Protein AF-A0A261BJH2-F1 (afdb_monomer)

Nearest PDB structures (foldseek):
  6ghm-assembly1_A  TM=9.500E-01  e=9.290E-10  Homo sapiens
  6obs-assembly1_A  TM=9.422E-01  e=8.165E-10  Homo sapiens
  6ghm-assembly2_B  TM=9.541E-01  e=1.556E-09  Homo sapiens
  8a8f-assembly1_A  TM=9.501E-01  e=1.283E-09  Saccharomyces cerevisiae
  4v0v-assembly2_C  TM=9.511E-01  e=2.015E-09  Mus musculus

pLDDT: mean 73.69, std 25.59, range [23.7, 97.81]

Structure (mmCIF, N/CA/C/O backbone):
data_AF-A0A261BJH2-F1
#
_entry.id   AF-A0A261BJH2-F1
#
loop_
_atom_site.group_PDB
_atom_site.id
_atom_site.type_symbol
_atom_site.label_atom_id
_atom_site.label_alt_id
_atom_site.label_comp_id
_atom_site.label_asym_id
_atom_site.label_entity_id
_atom_site.label_seq_id
_atom_site.pdbx_PDB_ins_code
_atom_site.Cartn_x
_atom_site.Cartn_y
_atom_site.Cartn_z
_atom_site.occupancy
_atom_site.B_iso_or_equiv
_atom_site.auth_seq_id
_atom_site.auth_comp_id
_atom_site.auth_asym_id
_atom_site.auth_atom_id
_atom_site.pdbx_PDB_model_num
ATOM 1 N N . MET A 1 1 ? 3.404 15.622 -0.358 1.00 52.28 1 MET A N 1
ATOM 2 C CA . MET A 1 1 ? 3.276 14.173 -0.584 1.00 52.28 1 MET A CA 1
ATOM 3 C C . MET A 1 1 ? 4.064 13.416 0.473 1.00 52.28 1 MET A C 1
ATOM 5 O O . MET A 1 1 ? 5.225 13.733 0.685 1.00 52.28 1 MET A O 1
ATOM 9 N N . PHE A 1 2 ? 3.428 12.468 1.158 1.00 63.09 2 PHE A N 1
ATOM 10 C CA . PHE A 1 2 ? 3.938 11.916 2.412 1.00 63.09 2 PHE A CA 1
ATOM 11 C C . PHE A 1 2 ? 4.709 10.591 2.232 1.00 63.09 2 PHE A C 1
ATOM 13 O O . PHE A 1 2 ? 4.301 9.761 1.416 1.00 63.09 2 PHE A O 1
ATOM 20 N N . CYS A 1 3 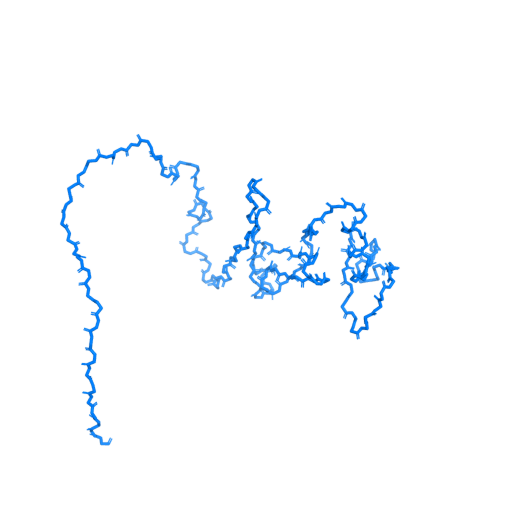? 5.767 10.346 3.018 1.00 64.06 3 CYS A N 1
ATOM 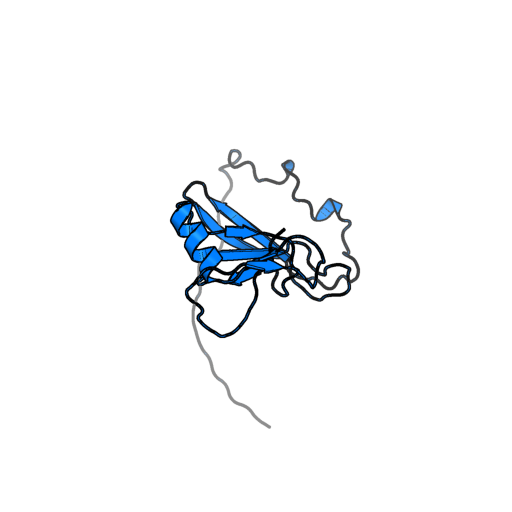21 C CA . CYS A 1 3 ? 6.585 9.119 2.969 1.00 64.06 3 CYS A CA 1
ATOM 22 C C . CYS A 1 3 ? 6.688 8.430 4.346 1.00 64.06 3 CYS A C 1
ATOM 24 O O . CYS A 1 3 ? 6.981 9.101 5.329 1.00 64.06 3 CYS A O 1
ATOM 26 N N . LEU A 1 4 ? 6.466 7.114 4.431 1.00 66.62 4 LEU A N 1
ATOM 27 C CA . LEU A 1 4 ? 6.557 6.384 5.703 1.00 66.62 4 LEU A CA 1
ATOM 28 C C . LEU A 1 4 ? 8.015 5.999 6.011 1.00 66.62 4 LEU A C 1
ATOM 30 O O . LEU A 1 4 ? 8.673 5.374 5.175 1.00 66.62 4 LEU A O 1
ATOM 34 N N . GLU A 1 5 ? 8.496 6.319 7.211 1.00 61.47 5 GLU A N 1
ATOM 35 C CA . GLU A 1 5 ? 9.801 5.862 7.705 1.00 61.47 5 GLU A CA 1
ATOM 36 C C . GLU A 1 5 ? 9.708 4.456 8.322 1.00 61.47 5 GLU A C 1
ATOM 38 O O . GLU A 1 5 ? 8.800 4.158 9.099 1.00 61.47 5 GLU A O 1
ATOM 43 N N . ASN A 1 6 ? 10.653 3.574 7.971 1.00 57.41 6 ASN A N 1
ATOM 44 C CA . ASN A 1 6 ? 10.740 2.205 8.495 1.00 57.41 6 ASN A CA 1
ATOM 45 C C . ASN A 1 6 ? 11.828 2.125 9.578 1.00 57.41 6 ASN A C 1
ATOM 47 O O . ASN A 1 6 ? 12.858 1.499 9.350 1.00 57.41 6 ASN A O 1
ATOM 51 N N . ASN A 1 7 ? 11.628 2.759 10.737 1.00 50.84 7 ASN A N 1
ATOM 52 C CA . ASN A 1 7 ? 12.527 2.564 11.880 1.00 50.84 7 ASN A CA 1
ATOM 53 C C . ASN A 1 7 ? 11.916 1.603 12.908 1.00 50.84 7 ASN A C 1
ATOM 55 O O . ASN A 1 7 ? 10.784 1.774 13.354 1.00 50.84 7 ASN A O 1
ATOM 59 N N . HIS A 1 8 ? 12.697 0.577 13.261 1.00 50.06 8 HIS A N 1
ATOM 60 C CA . HIS A 1 8 ? 12.388 -0.548 14.156 1.00 50.06 8 HIS A CA 1
ATOM 61 C C . HIS A 1 8 ? 12.360 -0.154 15.649 1.00 50.06 8 HIS A C 1
ATOM 63 O O . HIS A 1 8 ? 12.942 -0.819 16.501 1.00 50.06 8 HIS A O 1
ATOM 69 N N . ILE A 1 9 ? 11.664 0.929 15.990 1.00 56.66 9 ILE A N 1
ATOM 70 C CA . ILE A 1 9 ? 11.326 1.273 17.373 1.00 56.66 9 ILE A CA 1
ATOM 71 C C . ILE A 1 9 ? 9.820 1.522 17.384 1.00 56.66 9 ILE A C 1
ATOM 73 O O . ILE A 1 9 ? 9.328 2.342 16.611 1.00 56.66 9 ILE A O 1
ATOM 77 N N . TYR A 1 10 ? 9.074 0.801 18.227 1.00 62.31 10 TYR A N 1
ATOM 78 C CA . TYR A 1 10 ? 7.624 0.969 18.391 1.00 62.31 10 TYR A CA 1
ATOM 79 C C . TYR A 1 10 ? 7.311 2.291 19.110 1.00 62.31 10 TYR A C 1
ATOM 81 O O . TYR A 1 10 ? 6.825 2.314 20.240 1.00 62.31 10 TYR A O 1
ATOM 89 N N . ILE A 1 11 ? 7.621 3.411 18.462 1.00 72.62 11 ILE A N 1
ATOM 90 C CA . ILE A 1 11 ? 7.230 4.743 18.902 1.00 72.62 11 ILE A CA 1
ATOM 91 C C . ILE A 1 11 ? 5.712 4.826 18.745 1.00 72.62 11 ILE A C 1
ATOM 93 O O . ILE A 1 11 ? 5.186 4.766 17.635 1.00 72.62 11 ILE A O 1
ATOM 97 N N . ARG A 1 12 ? 5.005 4.915 19.875 1.00 83.31 12 ARG A N 1
ATOM 98 C CA . ARG A 1 12 ? 3.533 4.944 19.917 1.00 83.31 12 ARG A CA 1
ATOM 99 C C . ARG A 1 12 ? 2.942 6.324 19.641 1.00 83.31 12 ARG A C 1
ATOM 101 O O . ARG A 1 12 ? 1.739 6.438 19.444 1.00 83.31 12 ARG A O 1
ATOM 108 N N . THR A 1 13 ? 3.765 7.364 19.646 1.00 93.06 13 THR A N 1
ATOM 109 C CA . THR A 1 13 ? 3.333 8.738 19.402 1.00 93.06 13 THR A CA 1
ATOM 110 C C . THR A 1 13 ? 3.446 9.088 17.915 1.00 93.06 13 THR A C 1
ATOM 112 O O . THR A 1 13 ? 4.465 8.773 17.291 1.00 93.06 13 THR A O 1
ATOM 115 N N . PRO A 1 14 ? 2.426 9.731 17.317 1.00 94.94 14 PRO A N 1
ATOM 116 C CA . PRO A 1 14 ? 2.500 10.264 15.960 1.00 94.94 14 PRO A CA 1
ATOM 117 C C . PRO A 1 14 ? 3.677 11.227 15.794 1.00 94.94 14 PRO A C 1
ATOM 119 O O . PRO A 1 14 ? 3.861 12.141 16.597 1.00 94.94 14 PRO A O 1
ATOM 122 N N . GLN A 1 15 ? 4.475 11.031 14.747 1.00 94.38 15 GLN A N 1
ATOM 123 C CA . GLN A 1 15 ? 5.612 11.892 14.420 1.00 94.38 15 GLN A CA 1
ATOM 124 C C . GLN A 1 15 ? 5.610 12.249 12.937 1.00 94.38 15 GLN A C 1
ATOM 126 O O . GLN A 1 15 ? 5.266 11.423 12.088 1.00 94.38 15 GLN A O 1
ATOM 131 N N . TRP A 1 16 ? 6.043 13.478 12.649 1.00 94.00 16 TRP A N 1
ATOM 132 C CA . TRP A 1 16 ? 6.182 14.028 11.306 1.00 94.00 16 TRP A CA 1
ATOM 133 C C . TRP A 1 16 ? 7.588 14.604 11.138 1.00 94.00 16 TRP A C 1
ATOM 135 O O . TRP A 1 16 ? 8.038 15.390 11.971 1.00 94.00 16 TRP A O 1
ATOM 145 N N . GLY A 1 17 ? 8.277 14.222 10.067 1.00 92.81 17 GLY A N 1
ATOM 146 C CA . GLY A 1 17 ? 9.637 14.668 9.753 1.00 92.81 17 GLY A CA 1
ATOM 147 C C . GLY A 1 17 ? 9.692 15.443 8.441 1.00 92.81 17 GLY A C 1
ATOM 148 O O . GLY A 1 17 ? 8.801 15.329 7.604 1.00 92.81 17 GLY A O 1
ATOM 149 N N . LYS A 1 18 ? 10.736 16.242 8.209 1.00 94.00 18 LYS A N 1
ATOM 150 C CA . LYS A 1 18 ? 10.970 16.817 6.871 1.00 94.00 18 LYS A CA 1
ATOM 151 C C . LYS A 1 18 ? 11.378 15.698 5.911 1.00 94.00 18 LYS A C 1
ATOM 153 O O . LYS A 1 18 ? 12.217 14.873 6.254 1.00 94.00 18 LYS A O 1
ATOM 158 N N . ASN A 1 19 ? 10.846 15.692 4.688 1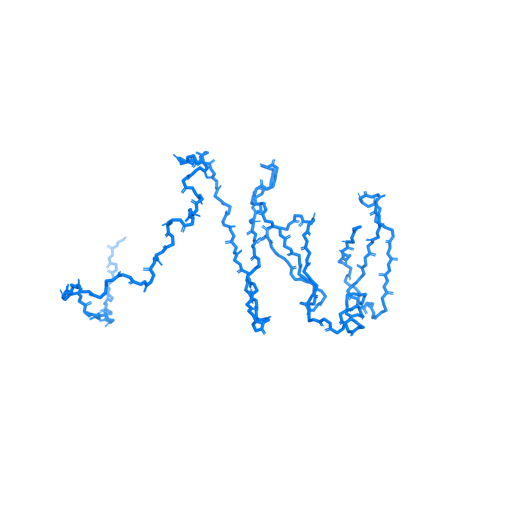.00 93.31 19 ASN A N 1
ATOM 159 C CA . ASN A 1 19 ? 11.275 14.726 3.677 1.00 93.31 19 ASN A CA 1
ATOM 160 C C . ASN A 1 19 ? 12.598 15.164 3.037 1.00 93.31 19 ASN A C 1
ATOM 162 O O . ASN A 1 19 ? 12.613 15.756 1.960 1.00 93.31 19 ASN A O 1
ATOM 166 N N . LEU A 1 20 ? 13.710 14.874 3.714 1.00 92.06 20 LEU A N 1
ATOM 167 C CA . LEU A 1 20 ? 15.050 15.270 3.268 1.00 92.06 20 LEU A CA 1
ATOM 168 C C . LEU A 1 20 ? 15.469 14.580 1.961 1.00 92.06 20 LEU A C 1
ATOM 170 O O . LEU A 1 20 ? 16.212 15.159 1.180 1.00 92.06 20 LEU A O 1
ATOM 174 N N . VAL A 1 21 ? 14.954 13.375 1.691 1.00 89.75 21 VAL A N 1
ATOM 175 C CA . VAL A 1 21 ? 15.300 12.594 0.490 1.00 89.75 21 VAL A CA 1
ATOM 176 C C . VAL 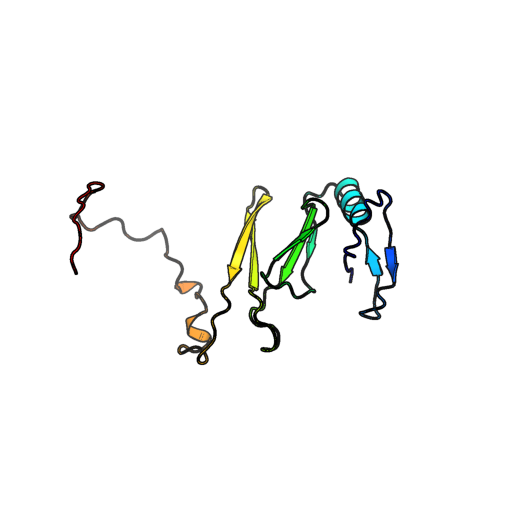A 1 21 ? 14.652 13.167 -0.772 1.00 89.75 21 VAL A C 1
ATOM 178 O O . VAL A 1 21 ? 15.258 13.151 -1.838 1.00 89.75 21 VAL A O 1
ATOM 181 N N . ARG A 1 22 ? 13.403 13.644 -0.685 1.00 90.31 22 ARG A N 1
ATOM 182 C CA . ARG A 1 22 ? 12.676 14.206 -1.842 1.00 90.31 22 ARG A CA 1
ATOM 183 C C . ARG A 1 22 ? 12.682 15.733 -1.886 1.00 90.31 22 ARG A C 1
ATOM 185 O O . ARG A 1 22 ? 12.274 16.294 -2.894 1.00 90.31 22 ARG A O 1
ATOM 192 N N . GLY A 1 23 ? 13.071 16.395 -0.797 1.00 91.69 23 GLY A N 1
ATOM 193 C CA . GLY A 1 23 ? 13.115 17.856 -0.684 1.00 91.69 23 GLY A CA 1
ATOM 194 C C . GLY A 1 23 ? 11.748 18.546 -0.607 1.00 91.69 23 GLY A C 1
ATOM 195 O O . GLY A 1 23 ? 11.689 19.769 -0.560 1.00 91.69 23 GLY A O 1
ATOM 196 N N . LEU A 1 24 ? 10.641 17.794 -0.586 1.00 92.50 24 LEU A N 1
ATOM 197 C CA . LEU A 1 24 ? 9.280 18.333 -0.588 1.00 92.50 24 LEU A CA 1
ATOM 198 C C . LEU A 1 24 ? 8.383 17.562 0.383 1.00 92.50 24 LEU A C 1
ATOM 200 O O . LEU A 1 24 ? 8.389 16.329 0.414 1.00 92.50 24 LEU A O 1
ATOM 204 N N . SER A 1 25 ? 7.531 18.297 1.108 1.00 94.31 25 SER A N 1
ATOM 205 C CA . SER A 1 25 ? 6.585 17.762 2.100 1.00 94.31 25 SER A CA 1
ATOM 206 C C . SER A 1 25 ? 7.275 17.043 3.275 1.00 94.31 25 SER A C 1
ATOM 208 O O . SER A 1 25 ? 8.396 17.389 3.648 1.00 94.31 25 SER A O 1
ATOM 210 N N . CYS A 1 26 ? 6.587 16.098 3.917 1.00 93.94 26 CYS A N 1
ATOM 211 C CA . CYS A 1 26 ? 7.019 15.469 5.160 1.00 93.94 26 CYS A CA 1
ATOM 212 C C . CYS A 1 26 ? 6.974 13.939 5.107 1.00 93.94 26 CYS A C 1
ATOM 214 O O . CYS A 1 26 ? 6.294 13.329 4.276 1.00 93.94 26 CYS A O 1
ATOM 216 N N . THR A 1 27 ? 7.731 13.318 6.000 1.00 94.62 27 THR A N 1
ATOM 217 C CA . THR A 1 27 ? 7.629 11.906 6.348 1.00 94.62 27 THR A CA 1
ATOM 218 C C . THR A 1 27 ? 6.762 11.732 7.590 1.00 94.62 27 THR A C 1
ATOM 220 O O . THR A 1 27 ? 6.490 12.695 8.308 1.00 94.62 27 THR A O 1
ATOM 223 N N . PHE A 1 28 ? 6.283 10.515 7.817 1.00 94.94 28 PHE A N 1
ATOM 224 C CA . PHE A 1 28 ? 5.474 10.163 8.981 1.00 94.94 28 PHE A CA 1
ATOM 225 C C . PHE A 1 28 ? 5.820 8.761 9.467 1.00 94.94 28 PHE A C 1
ATOM 227 O O . PHE A 1 28 ? 6.331 7.936 8.706 1.00 94.94 28 PHE A O 1
ATOM 234 N N . ASN A 1 29 ? 5.541 8.492 10.739 1.00 93.94 29 ASN A N 1
ATOM 235 C CA . ASN A 1 29 ? 5.740 7.179 11.340 1.00 93.94 29 ASN A CA 1
ATOM 236 C C . ASN A 1 29 ? 4.436 6.345 11.338 1.00 93.94 29 ASN A C 1
ATOM 238 O O . ASN A 1 29 ? 3.354 6.868 11.051 1.00 93.94 29 ASN A O 1
ATOM 242 N N . PRO A 1 30 ? 4.499 5.040 11.666 1.00 94.62 30 PRO A N 1
ATOM 243 C CA . PRO A 1 30 ? 3.309 4.193 11.741 1.00 94.62 30 PRO A CA 1
ATOM 244 C C . PRO A 1 30 ? 2.227 4.694 12.709 1.00 94.62 30 PRO A C 1
ATOM 246 O O . PRO A 1 30 ? 1.048 4.567 12.400 1.00 94.62 30 PRO A O 1
ATOM 249 N N . ALA A 1 31 ? 2.597 5.312 13.835 1.00 94.69 31 ALA A N 1
ATOM 250 C CA . ALA A 1 31 ? 1.625 5.845 14.791 1.00 94.69 31 ALA A CA 1
ATOM 251 C C . ALA A 1 31 ? 0.756 6.964 14.187 1.00 94.69 31 ALA A C 1
ATOM 253 O O . ALA A 1 31 ? -0.447 7.000 14.430 1.00 94.69 31 ALA A O 1
ATOM 254 N N . ALA A 1 32 ? 1.327 7.823 13.334 1.00 96.00 32 ALA A N 1
ATOM 255 C CA . ALA A 1 32 ? 0.568 8.845 12.613 1.00 96.00 32 ALA A CA 1
ATOM 256 C C . ALA A 1 32 ? -0.441 8.247 11.613 1.00 96.00 32 ALA A C 1
ATOM 258 O O . ALA A 1 32 ? -1.505 8.830 11.386 1.00 96.00 32 ALA A O 1
ATOM 259 N N . VAL A 1 33 ? -0.145 7.071 11.038 1.00 96.31 33 VAL A N 1
ATOM 260 C CA . VAL A 1 33 ? -1.117 6.318 10.225 1.00 96.31 33 VAL A CA 1
ATOM 261 C C . VAL A 1 33 ? -2.279 5.870 11.092 1.00 96.31 33 VAL A C 1
ATOM 263 O O . VAL A 1 33 ? -3.419 6.175 10.757 1.00 96.31 33 VAL A O 1
ATOM 266 N N . THR A 1 34 ? -1.992 5.163 12.187 1.00 95.56 34 THR A N 1
ATOM 267 C CA . THR A 1 34 ? -3.013 4.622 13.090 1.00 95.56 34 THR A CA 1
ATOM 268 C C . THR A 1 34 ? -3.923 5.732 13.608 1.00 95.56 34 THR A C 1
ATOM 270 O O . THR A 1 34 ? -5.136 5.650 13.432 1.00 95.56 34 THR A O 1
ATOM 273 N N . GLU A 1 35 ? -3.344 6.828 14.105 1.00 96.12 35 GLU A N 1
ATOM 274 C CA . GLU A 1 35 ? -4.094 7.998 14.573 1.00 96.12 35 GLU A CA 1
ATOM 275 C C . GLU A 1 35 ? -4.965 8.602 13.461 1.00 96.12 35 GLU A C 1
ATOM 277 O O . GLU A 1 35 ? -6.133 8.918 13.678 1.00 96.12 35 GLU A O 1
ATOM 282 N N . THR A 1 36 ? -4.437 8.733 12.239 1.00 96.38 36 THR A N 1
ATOM 283 C CA . THR A 1 36 ? -5.207 9.274 11.108 1.00 96.38 36 THR A CA 1
ATOM 284 C C . THR A 1 36 ? -6.370 8.363 10.726 1.00 96.38 36 THR A C 1
ATOM 286 O O . THR A 1 36 ? -7.471 8.857 10.473 1.00 96.38 36 THR A O 1
ATOM 289 N N . VAL A 1 37 ? -6.142 7.050 10.680 1.00 96.69 37 VAL A N 1
ATOM 290 C CA . VAL A 1 37 ? -7.163 6.048 10.355 1.00 96.69 37 VAL A CA 1
ATOM 291 C C . VAL A 1 37 ? -8.281 6.071 11.396 1.00 96.69 37 VAL A C 1
ATOM 293 O O . VAL A 1 37 ? -9.448 6.163 11.020 1.00 96.69 37 VAL A O 1
ATOM 296 N N . GLU A 1 38 ? -7.940 6.101 12.684 1.00 96.44 38 GLU A N 1
ATOM 297 C CA . GLU A 1 38 ? -8.901 6.183 13.790 1.00 96.44 38 GLU A CA 1
ATOM 298 C C . GLU A 1 38 ? -9.678 7.505 13.776 1.00 96.44 38 GLU A C 1
ATOM 300 O O . GLU A 1 38 ? -10.909 7.516 13.715 1.00 96.44 38 GLU A O 1
ATOM 305 N N . ARG A 1 39 ? -8.969 8.639 13.738 1.00 97.44 39 ARG A N 1
ATOM 306 C CA . ARG A 1 39 ? -9.562 9.985 13.768 1.00 97.44 39 ARG A CA 1
ATOM 307 C C . ARG A 1 39 ? -10.485 10.252 12.583 1.00 97.44 39 ARG A C 1
ATOM 309 O O . ARG A 1 39 ? -11.471 10.974 12.719 1.00 97.44 39 ARG A O 1
ATOM 316 N N . ARG A 1 40 ? -10.169 9.700 11.409 1.00 97.06 40 ARG A N 1
ATOM 317 C CA . ARG A 1 40 ? -10.981 9.841 10.188 1.00 97.06 40 ARG A CA 1
ATOM 318 C C . ARG A 1 40 ? -11.987 8.705 9.994 1.00 97.06 40 ARG A C 1
ATOM 320 O O . ARG A 1 40 ? -12.715 8.744 9.007 1.00 97.06 40 ARG A O 1
ATOM 327 N N . LYS A 1 41 ? -12.053 7.731 10.912 1.00 97.00 41 LYS A N 1
ATOM 328 C CA . LYS A 1 41 ? -12.920 6.543 10.817 1.00 97.00 41 LYS A CA 1
ATOM 329 C C . LYS A 1 41 ? -12.723 5.773 9.501 1.00 97.00 41 LYS A C 1
ATOM 331 O O . LYS A 1 41 ? -13.678 5.303 8.888 1.00 97.00 41 LYS A O 1
ATOM 336 N N . LEU A 1 42 ? -11.475 5.679 9.046 1.00 95.88 42 LEU A N 1
ATOM 337 C CA . LEU A 1 42 ? -11.090 4.922 7.857 1.00 95.88 42 LEU A CA 1
ATOM 338 C C . LEU A 1 42 ? -10.746 3.478 8.237 1.00 95.88 42 LEU A C 1
ATOM 340 O O . LEU A 1 42 ? -10.484 3.171 9.396 1.00 95.88 42 LEU A O 1
ATOM 344 N N . LYS A 1 43 ? -10.707 2.587 7.242 1.00 92.38 43 LYS A N 1
ATOM 345 C CA . LYS A 1 43 ? -10.177 1.221 7.408 1.00 92.38 43 LYS A CA 1
ATOM 346 C C . LYS A 1 43 ? -8.718 1.102 6.959 1.00 92.38 43 LYS A C 1
ATOM 348 O O . LYS A 1 43 ? -7.950 0.345 7.542 1.00 92.38 43 LYS A O 1
ATOM 353 N N . LEU A 1 44 ? -8.354 1.823 5.898 1.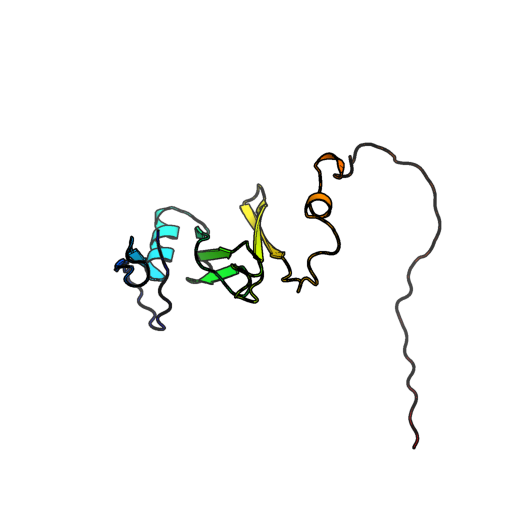00 95.19 44 LEU A N 1
ATOM 354 C CA . LEU A 1 44 ? -7.088 1.665 5.189 1.00 95.19 44 LEU A CA 1
ATOM 355 C C . LEU A 1 44 ? -6.739 2.955 4.443 1.00 95.19 44 LEU A C 1
ATOM 357 O O . LEU A 1 44 ? -7.600 3.546 3.793 1.00 95.19 44 LEU A O 1
ATOM 361 N N . ILE A 1 45 ? -5.472 3.362 4.491 1.00 96.88 45 ILE A N 1
ATOM 362 C CA . ILE A 1 45 ? -4.913 4.378 3.593 1.00 96.88 45 ILE A CA 1
ATOM 363 C C . ILE A 1 45 ? -4.258 3.657 2.416 1.00 96.88 45 ILE A C 1
ATOM 365 O O . ILE A 1 45 ? -3.353 2.853 2.626 1.00 96.88 45 ILE A O 1
ATOM 369 N N . ILE A 1 46 ? -4.679 3.953 1.185 1.00 96.75 46 ILE A N 1
ATOM 370 C CA . ILE A 1 46 ? -4.056 3.431 -0.041 1.00 96.75 46 ILE A CA 1
ATOM 371 C C . ILE A 1 46 ? -3.358 4.585 -0.766 1.00 96.75 46 ILE A C 1
ATOM 373 O O . ILE A 1 46 ? -3.960 5.638 -0.970 1.00 96.75 46 ILE A O 1
ATOM 377 N N . ARG A 1 47 ? -2.092 4.407 -1.162 1.00 97.00 47 ARG A N 1
ATOM 378 C CA . ARG A 1 47 ? -1.314 5.425 -1.895 1.00 97.00 47 ARG A CA 1
ATOM 379 C C . ARG A 1 47 ? -0.365 4.842 -2.943 1.00 97.00 47 ARG A C 1
ATOM 381 O O . ARG A 1 47 ? -0.058 3.658 -2.909 1.00 97.00 47 ARG A O 1
ATOM 388 N N . ALA A 1 48 ? 0.152 5.705 -3.823 1.00 95.94 48 ALA A N 1
ATOM 389 C CA . ALA A 1 48 ? 1.073 5.346 -4.912 1.00 95.94 48 ALA A CA 1
ATOM 390 C C . ALA A 1 48 ? 2.545 5.725 -4.630 1.00 95.94 48 ALA A C 1
ATOM 392 O O . ALA A 1 48 ? 3.029 5.410 -3.555 1.00 95.94 48 ALA A O 1
ATOM 393 N N .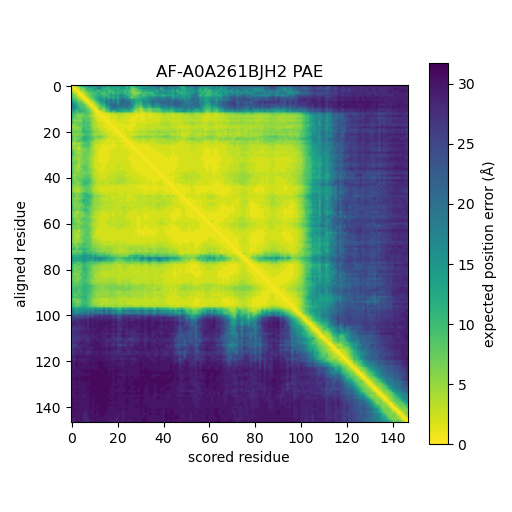 HIS A 1 49 ? 3.240 6.428 -5.539 1.00 93.19 49 HIS A N 1
ATOM 394 C CA . HIS A 1 49 ? 4.492 7.214 -5.386 1.00 93.19 49 HIS A CA 1
ATOM 395 C C . HIS A 1 49 ? 5.843 6.529 -5.138 1.00 93.19 49 HIS A C 1
ATOM 397 O O . HIS A 1 49 ? 6.849 7.003 -5.657 1.00 93.19 49 HIS A O 1
ATOM 403 N N . GLN A 1 50 ? 5.918 5.459 -4.354 1.00 92.25 50 GLN A N 1
ATOM 404 C CA . GLN A 1 50 ? 7.183 4.752 -4.138 1.00 92.25 50 GLN A CA 1
ATOM 405 C C . GLN A 1 50 ? 7.147 3.481 -4.957 1.00 92.25 50 GLN A C 1
ATOM 407 O O . GLN A 1 50 ? 6.196 2.713 -4.833 1.00 92.25 50 GLN A O 1
ATOM 412 N N . MET A 1 51 ? 8.186 3.271 -5.762 1.00 92.19 51 MET A N 1
ATOM 413 C CA . MET A 1 51 ? 8.425 1.980 -6.386 1.00 92.19 51 MET A CA 1
ATOM 414 C C . MET A 1 51 ? 8.623 0.937 -5.284 1.00 92.19 51 MET A C 1
ATOM 416 O O . MET A 1 51 ? 9.383 1.154 -4.336 1.00 92.19 51 MET A O 1
ATOM 420 N N . ILE A 1 52 ? 7.880 -0.161 -5.396 1.00 92.88 52 ILE A N 1
ATOM 421 C CA . ILE A 1 52 ? 7.935 -1.310 -4.498 1.00 92.88 52 ILE A CA 1
ATOM 422 C C . ILE A 1 52 ? 8.222 -2.548 -5.356 1.00 92.88 52 ILE A C 1
ATOM 424 O O . ILE A 1 52 ? 7.523 -2.723 -6.355 1.00 92.88 52 ILE A O 1
ATOM 428 N N . PRO A 1 53 ? 9.179 -3.420 -4.977 1.00 91.88 53 PRO A N 1
ATOM 429 C CA . PRO A 1 53 ? 9.558 -4.584 -5.782 1.00 91.88 53 PRO A CA 1
ATOM 430 C C . PRO A 1 53 ? 8.384 -5.476 -6.208 1.00 91.88 53 PRO A C 1
ATOM 432 O O . PRO A 1 53 ? 8.279 -5.821 -7.379 1.00 91.88 53 PRO A O 1
ATOM 435 N N . ASP A 1 54 ? 7.453 -5.782 -5.303 1.00 93.50 54 ASP A N 1
ATOM 436 C CA . ASP A 1 54 ? 6.290 -6.633 -5.603 1.00 93.50 54 ASP A CA 1
ATOM 437 C C . ASP A 1 54 ? 5.075 -5.865 -6.150 1.00 93.50 54 ASP A C 1
ATOM 439 O O . ASP A 1 54 ? 3.996 -6.430 -6.316 1.00 93.50 54 ASP A O 1
ATOM 443 N N . GLY A 1 55 ? 5.214 -4.562 -6.407 1.00 94.75 55 GLY A N 1
ATOM 444 C CA . GLY A 1 55 ? 4.117 -3.695 -6.839 1.00 94.75 55 GLY A CA 1
ATOM 445 C C . GLY A 1 55 ? 3.161 -3.287 -5.713 1.00 94.75 55 GLY A C 1
ATOM 446 O O . GLY A 1 55 ? 2.373 -2.365 -5.892 1.00 94.75 55 GLY A O 1
ATOM 447 N N . PHE A 1 56 ? 3.236 -3.898 -4.529 1.00 96.62 56 PHE A N 1
ATOM 448 C CA . PHE A 1 56 ? 2.484 -3.462 -3.355 1.00 96.62 56 PHE A CA 1
ATOM 449 C C . PHE A 1 56 ? 3.233 -3.729 -2.049 1.00 96.62 56 PHE A C 1
ATOM 451 O O . PHE A 1 56 ? 4.048 -4.644 -1.963 1.00 96.62 56 PHE A O 1
ATOM 458 N N . LYS A 1 57 ? 2.956 -2.939 -1.008 1.00 95.88 57 LYS A N 1
ATOM 459 C CA . LYS A 1 57 ? 3.478 -3.178 0.345 1.00 95.88 57 LYS A CA 1
ATOM 460 C C . LYS A 1 57 ? 2.515 -2.660 1.401 1.00 95.88 57 LYS A C 1
ATOM 462 O O . LYS A 1 57 ? 2.129 -1.492 1.372 1.00 95.88 57 LYS A O 1
ATOM 467 N N . PHE A 1 58 ? 2.198 -3.515 2.369 1.00 95.94 58 PHE A N 1
ATOM 468 C CA . PHE A 1 58 ? 1.536 -3.098 3.600 1.00 95.94 58 PHE A CA 1
ATOM 469 C C . PHE A 1 58 ? 2.546 -2.575 4.620 1.00 95.94 58 PHE A C 1
ATOM 471 O O . PHE A 1 58 ? 3.670 -3.067 4.726 1.00 95.94 58 PHE A O 1
ATOM 478 N N . ALA A 1 59 ? 2.112 -1.598 5.405 1.00 92.31 59 ALA A N 1
ATOM 479 C CA . ALA A 1 59 ? 2.823 -1.071 6.556 1.00 92.31 59 ALA A CA 1
ATOM 480 C C . ALA A 1 59 ? 1.830 -0.674 7.659 1.00 92.31 59 ALA A C 1
ATOM 482 O O . ALA A 1 59 ? 0.616 -0.787 7.464 1.00 92.31 59 ALA A O 1
ATOM 483 N N . ALA A 1 60 ? 2.352 -0.236 8.811 1.00 93.31 60 ALA A N 1
ATOM 484 C CA . ALA A 1 60 ? 1.563 0.223 9.958 1.00 93.31 60 ALA A CA 1
ATOM 485 C C . ALA A 1 60 ? 0.417 -0.746 10.306 1.00 93.31 60 ALA A C 1
ATOM 487 O O . ALA A 1 60 ? -0.755 -0.410 10.182 1.00 93.31 60 ALA A O 1
ATOM 488 N N . ASN A 1 61 ? 0.760 -1.998 10.633 1.00 91.00 61 ASN A N 1
ATOM 489 C CA . ASN A 1 61 ? -0.209 -3.058 10.947 1.00 91.00 61 ASN A CA 1
ATOM 490 C C . ASN A 1 61 ? -1.314 -3.230 9.888 1.00 91.00 61 ASN A C 1
ATOM 492 O O . ASN A 1 61 ? -2.483 -3.417 10.211 1.00 91.00 61 ASN A O 1
ATOM 496 N N . LYS A 1 62 ? -0.926 -3.182 8.606 1.00 94.56 62 LYS A N 1
ATOM 497 C CA . LYS A 1 62 ? -1.817 -3.282 7.437 1.00 94.56 62 LYS A CA 1
ATOM 498 C C . LYS A 1 62 ? -2.830 -2.134 7.304 1.00 94.56 62 LYS A C 1
ATOM 500 O O . LYS A 1 62 ? -3.743 -2.250 6.499 1.00 94.56 62 LYS A O 1
ATOM 505 N N . GLN A 1 63 ? -2.646 -1.018 8.013 1.00 95.69 63 GLN A N 1
ATOM 506 C CA . GLN A 1 63 ? -3.487 0.183 7.894 1.00 95.69 63 GLN A CA 1
ATOM 507 C C . GLN A 1 63 ? -3.006 1.156 6.802 1.00 95.69 63 GLN A C 1
ATOM 509 O O . GLN A 1 63 ? -3.687 2.137 6.498 1.00 95.69 63 GLN A O 1
ATOM 514 N N . HIS A 1 64 ? -1.852 0.889 6.183 1.00 96.44 64 HIS A N 1
ATOM 515 C CA . HIS A 1 64 ? -1.317 1.663 5.064 1.00 96.44 64 HIS A CA 1
ATOM 516 C C . HIS A 1 64 ? -0.825 0.734 3.951 1.00 96.44 64 HIS A C 1
ATOM 518 O O . HIS A 1 64 ? 0.047 -0.107 4.177 1.00 96.44 64 HIS A O 1
ATOM 524 N N . LEU A 1 65 ? -1.368 0.901 2.748 1.00 96.50 65 LEU A N 1
ATOM 525 C CA . LEU A 1 65 ? -1.044 0.136 1.551 1.00 96.50 65 LEU A CA 1
ATOM 526 C C . LEU A 1 65 ? -0.417 1.056 0.502 1.00 96.50 65 LEU A C 1
ATOM 528 O O . LEU A 1 65 ? -1.047 1.991 0.011 1.00 96.50 65 LEU A O 1
ATOM 532 N N . THR A 1 66 ? 0.822 0.760 0.128 1.00 97.50 66 THR A N 1
ATOM 533 C CA . THR A 1 66 ? 1.462 1.357 -1.045 1.00 97.50 66 THR A CA 1
ATOM 534 C C . THR A 1 66 ? 1.224 0.459 -2.253 1.00 97.50 66 THR A C 1
ATOM 536 O O . THR A 1 66 ? 1.437 -0.746 -2.150 1.00 97.50 66 THR A O 1
ATOM 539 N N . ILE A 1 67 ? 0.832 1.043 -3.384 1.00 97.81 67 ILE A N 1
ATOM 540 C CA . ILE A 1 67 ? 0.665 0.394 -4.688 1.00 97.81 67 ILE A CA 1
ATOM 541 C C . ILE A 1 67 ? 1.577 1.063 -5.707 1.00 97.81 67 ILE A C 1
ATOM 543 O O . ILE A 1 67 ? 1.743 2.280 -5.718 1.00 97.8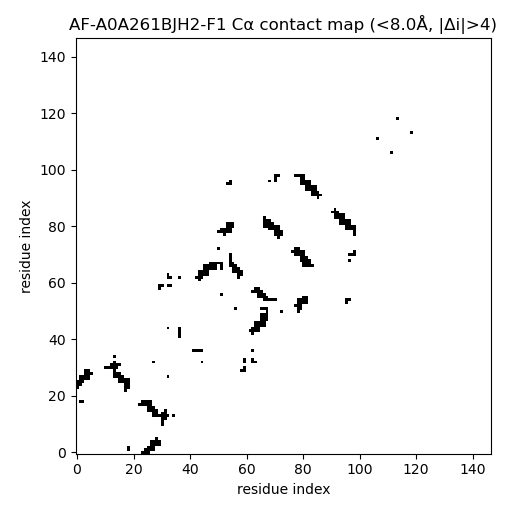1 67 ILE A O 1
ATOM 547 N N . PHE A 1 68 ? 2.156 0.269 -6.590 1.00 96.56 68 PHE A N 1
ATOM 548 C CA . PHE A 1 68 ? 2.946 0.733 -7.707 1.00 96.56 68 PHE A CA 1
ATOM 549 C C . PHE A 1 68 ? 2.556 -0.058 -8.950 1.00 96.56 68 PHE A C 1
ATOM 551 O O . PHE A 1 68 ? 2.636 -1.283 -8.955 1.00 96.56 68 PHE A O 1
ATOM 558 N N . SER A 1 69 ? 2.102 0.634 -9.992 1.00 96.12 69 SER A N 1
ATOM 559 C CA . SER A 1 69 ? 1.418 -0.002 -11.127 1.00 96.12 69 SER A CA 1
ATOM 560 C C . SER A 1 69 ? 2.244 -0.054 -12.408 1.00 96.12 69 SER A C 1
ATOM 562 O O . SER A 1 69 ? 1.735 -0.537 -13.406 1.00 96.12 69 SER A O 1
ATOM 564 N N . ALA A 1 70 ? 3.497 0.407 -12.395 1.00 93.81 70 ALA A N 1
ATOM 565 C CA . ALA A 1 70 ? 4.401 0.295 -13.537 1.00 93.81 70 ALA A CA 1
ATOM 566 C C . ALA A 1 70 ? 5.397 -0.857 -13.301 1.00 93.81 70 ALA A C 1
ATOM 568 O O . ALA A 1 70 ? 6.368 -0.666 -12.561 1.00 93.81 70 ALA A O 1
ATOM 569 N N . PRO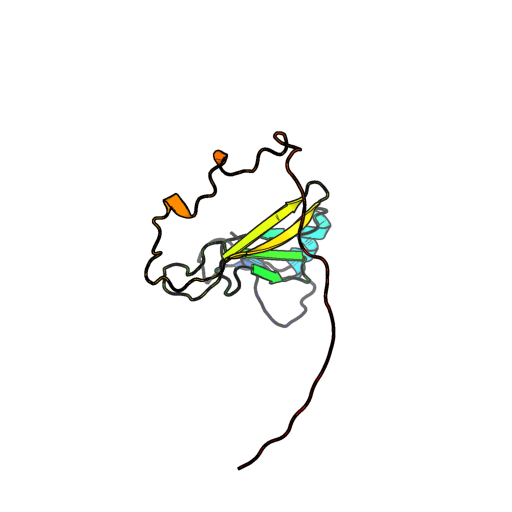 A 1 71 ? 5.175 -2.062 -13.864 1.00 91.25 71 PRO A N 1
ATOM 570 C CA . PRO A 1 71 ? 6.208 -3.091 -13.908 1.00 91.25 71 PRO A CA 1
ATOM 571 C C . PRO A 1 71 ? 7.443 -2.551 -14.632 1.00 91.25 71 PRO A C 1
ATOM 573 O O . PRO A 1 71 ? 7.314 -1.744 -15.550 1.00 91.25 71 PRO A O 1
ATOM 576 N N . ARG A 1 72 ? 8.631 -2.994 -14.219 1.00 88.94 72 ARG A N 1
ATOM 577 C CA . ARG A 1 72 ? 9.914 -2.524 -14.763 1.00 88.94 72 ARG A CA 1
ATOM 578 C C . ARG A 1 72 ? 10.048 -1.008 -14.850 1.00 88.94 72 ARG A C 1
ATOM 580 O O . ARG A 1 72 ? 10.335 -0.453 -15.909 1.00 88.94 72 ARG A O 1
ATOM 587 N N . TYR A 1 73 ? 9.822 -0.326 -13.737 1.00 90.12 73 TYR A N 1
ATOM 588 C CA . TYR A 1 73 ? 9.900 1.126 -13.696 1.00 90.12 73 TYR A CA 1
ATOM 589 C C . TYR A 1 73 ? 11.212 1.645 -14.301 1.00 90.12 73 TYR A C 1
ATOM 591 O O . TYR A 1 73 ? 12.298 1.190 -13.940 1.00 90.12 73 TYR A O 1
ATOM 599 N N . MET A 1 74 ? 11.090 2.581 -15.247 1.00 86.00 74 MET A N 1
ATOM 600 C CA . MET A 1 74 ? 12.206 3.177 -15.996 1.00 86.00 74 MET A CA 1
ATOM 601 C C . 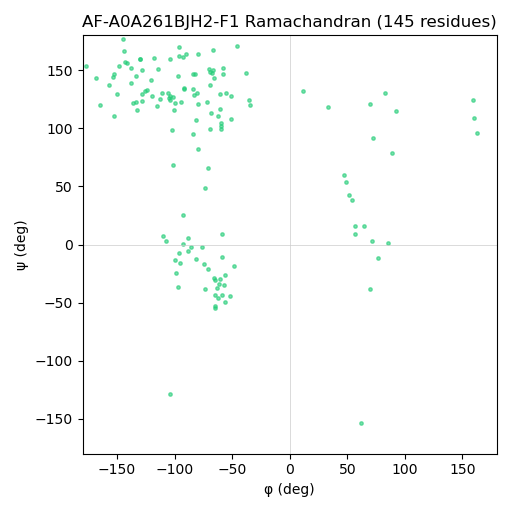MET A 1 74 ? 13.090 2.166 -16.750 1.00 86.00 74 MET A C 1
ATOM 603 O O . MET A 1 74 ? 14.194 2.509 -17.145 1.00 86.00 74 MET A O 1
ATOM 607 N N . ASN A 1 75 ? 12.640 0.921 -16.957 1.00 78.88 75 ASN A N 1
ATOM 608 C CA . ASN A 1 75 ? 13.446 -0.200 -17.465 1.00 78.88 75 ASN A CA 1
ATOM 609 C C . ASN A 1 75 ? 14.705 -0.534 -16.639 1.00 78.88 75 ASN A C 1
ATOM 611 O O . ASN A 1 75 ? 15.497 -1.382 -17.048 1.00 78.88 75 ASN A O 1
ATOM 615 N N . GLU A 1 76 ? 14.865 0.071 -15.463 1.00 77.31 76 GLU A N 1
ATOM 616 C CA . GLU A 1 76 ? 16.042 -0.065 -14.599 1.00 77.31 76 GLU A CA 1
ATOM 617 C C . GLU A 1 76 ? 15.820 -1.075 -13.469 1.00 77.31 76 GLU A C 1
ATOM 619 O O . GLU A 1 76 ? 16.771 -1.652 -12.944 1.00 77.31 76 GLU A O 1
ATOM 624 N N . THR A 1 77 ? 14.563 -1.310 -13.088 1.00 76.62 77 THR A N 1
ATOM 625 C CA . THR A 1 77 ? 14.204 -2.193 -11.975 1.00 76.62 77 THR A CA 1
ATOM 626 C C . THR A 1 77 ? 13.450 -3.423 -12.453 1.00 76.62 77 THR A C 1
ATOM 628 O O . THR A 1 77 ? 12.727 -3.378 -13.440 1.00 76.62 77 THR A O 1
ATOM 631 N N . ASP A 1 78 ? 13.571 -4.539 -11.734 1.00 87.38 78 ASP A N 1
ATOM 632 C CA . ASP A 1 78 ? 12.828 -5.775 -12.031 1.00 87.38 78 ASP A CA 1
ATOM 633 C C . ASP A 1 78 ? 11.504 -5.856 -11.240 1.00 87.38 78 ASP A C 1
ATOM 635 O O . ASP A 1 78 ? 10.981 -6.937 -10.962 1.00 87.38 78 ASP A O 1
ATOM 639 N N . ASN A 1 79 ? 10.944 -4.707 -10.844 1.00 90.81 79 ASN A N 1
ATOM 640 C CA . ASN A 1 79 ? 9.734 -4.669 -10.029 1.00 90.81 79 ASN A CA 1
ATOM 641 C C . ASN A 1 79 ? 8.502 -5.149 -10.808 1.00 90.81 79 ASN A C 1
ATOM 643 O O . ASN A 1 79 ? 8.348 -4.913 -12.009 1.00 90.81 79 ASN A O 1
ATOM 647 N N . ARG A 1 80 ? 7.573 -5.762 -10.082 1.00 93.50 80 ARG A N 1
ATOM 648 C CA . ARG A 1 80 ? 6.213 -6.041 -10.539 1.00 93.50 80 ARG A CA 1
ATOM 649 C C . ARG A 1 80 ? 5.352 -4.787 -10.432 1.00 93.50 80 ARG A C 1
ATOM 651 O O . ARG A 1 80 ? 5.699 -3.826 -9.740 1.00 93.50 80 ARG A O 1
ATOM 658 N N . GLY A 1 81 ? 4.216 -4.815 -11.115 1.00 94.69 81 GLY A N 1
ATOM 659 C CA . GLY A 1 81 ? 3.148 -3.842 -10.912 1.00 94.69 81 GLY A CA 1
ATOM 660 C C . GLY A 1 81 ? 1.998 -4.459 -10.122 1.00 94.69 81 GLY A C 1
ATOM 661 O O . GLY A 1 81 ? 1.847 -5.677 -10.095 1.00 94.69 81 GLY A O 1
ATOM 662 N N . ALA A 1 82 ? 1.161 -3.641 -9.497 1.00 96.81 82 ALA A N 1
ATOM 663 C CA . ALA A 1 82 ? -0.080 -4.097 -8.887 1.00 96.81 82 ALA A CA 1
ATOM 664 C C . ALA A 1 82 ? -1.221 -3.096 -9.097 1.00 96.81 82 ALA A C 1
ATOM 666 O O . ALA A 1 82 ? -0.995 -1.897 -9.287 1.00 96.81 82 ALA A O 1
ATOM 667 N N . ILE A 1 83 ? -2.450 -3.603 -9.025 1.00 97.19 83 ILE A N 1
ATOM 668 C CA . ILE A 1 83 ? -3.694 -2.829 -8.975 1.00 97.19 83 ILE A CA 1
ATOM 669 C C . ILE A 1 83 ? -4.540 -3.301 -7.789 1.00 97.19 83 ILE A C 1
ATOM 671 O O . ILE A 1 83 ? -4.481 -4.469 -7.396 1.00 97.19 83 ILE A O 1
ATOM 675 N N . VAL A 1 84 ? -5.341 -2.399 -7.222 1.00 97.12 84 VAL A N 1
ATOM 676 C CA . VAL A 1 84 ? -6.306 -2.734 -6.165 1.00 97.12 84 VAL A CA 1
ATOM 677 C C . VAL A 1 84 ? -7.699 -2.749 -6.764 1.00 97.12 84 VAL A C 1
ATOM 679 O O . VAL A 1 84 ? -8.136 -1.759 -7.346 1.00 97.12 84 VAL A O 1
ATOM 682 N N . ARG A 1 85 ? -8.410 -3.861 -6.583 1.00 96.25 85 ARG A N 1
ATOM 683 C CA . ARG A 1 85 ? -9.827 -3.986 -6.924 1.00 96.25 85 ARG A CA 1
ATOM 684 C C . ARG A 1 85 ? -10.643 -3.845 -5.649 1.00 96.25 85 ARG A C 1
ATOM 686 O O . ARG A 1 85 ? -10.529 -4.697 -4.774 1.00 96.25 85 ARG A O 1
ATOM 693 N N . ILE A 1 86 ? -11.457 -2.798 -5.560 1.00 95.12 86 ILE A N 1
ATOM 694 C CA . ILE A 1 86 ? -12.357 -2.543 -4.428 1.00 95.12 86 ILE A CA 1
ATOM 695 C C . ILE A 1 86 ? -13.788 -2.851 -4.872 1.00 95.12 86 ILE A C 1
ATOM 697 O O . ILE A 1 86 ? -14.217 -2.420 -5.940 1.00 95.12 86 ILE A O 1
ATOM 701 N N . GLN A 1 87 ? -14.508 -3.628 -4.072 1.00 95.44 87 GLN A N 1
ATOM 702 C CA . GLN A 1 87 ? -15.899 -4.007 -4.299 1.00 95.44 87 GLN A CA 1
ATOM 703 C C . GLN A 1 87 ? -16.850 -3.037 -3.588 1.00 95.44 87 GLN A C 1
ATOM 705 O O . GLN A 1 87 ? -16.459 -2.338 -2.655 1.00 95.44 87 GLN A O 1
ATOM 710 N N . ALA A 1 88 ? -18.122 -3.014 -3.996 1.00 95.12 88 ALA A N 1
ATOM 711 C CA . ALA A 1 88 ? -19.127 -2.110 -3.425 1.00 95.12 88 ALA A CA 1
ATOM 712 C C . ALA A 1 88 ? -19.350 -2.315 -1.913 1.00 95.12 88 ALA A C 1
ATOM 714 O O . ALA A 1 88 ? -19.648 -1.364 -1.197 1.00 95.12 88 ALA A O 1
ATOM 715 N N . ASN A 1 89 ? -19.156 -3.538 -1.410 1.00 93.38 89 ASN A N 1
ATOM 716 C CA . ASN A 1 89 ? -19.230 -3.856 0.021 1.00 93.38 89 ASN A CA 1
ATOM 717 C C . ASN A 1 89 ? -17.983 -3.409 0.819 1.00 93.38 89 ASN A C 1
ATOM 719 O O . ASN A 1 89 ? -17.930 -3.579 2.037 1.00 93.38 89 ASN A O 1
ATOM 723 N N . GLY A 1 90 ? -16.982 -2.832 0.149 1.00 89.19 90 GLY A N 1
ATOM 724 C CA . GLY A 1 90 ? -15.729 -2.381 0.746 1.00 89.19 90 GLY A CA 1
ATOM 725 C C . GLY A 1 90 ? -14.659 -3.464 0.883 1.00 89.19 90 GLY A C 1
ATOM 726 O O . GLY A 1 90 ? -13.571 -3.156 1.374 1.00 89.19 90 GLY A O 1
ATOM 727 N N . ASP A 1 91 ? -14.922 -4.696 0.441 1.00 91.94 91 ASP A N 1
ATOM 728 C CA . ASP A 1 91 ? -13.879 -5.711 0.313 1.00 91.94 91 ASP A CA 1
ATOM 729 C C . ASP A 1 91 ? -12.913 -5.315 -0.797 1.00 91.94 91 ASP A C 1
ATOM 731 O O . ASP A 1 91 ? -13.304 -4.729 -1.810 1.00 91.94 91 ASP A O 1
ATOM 735 N N . PHE A 1 92 ? -11.643 -5.670 -0.647 1.00 95.31 92 PHE A N 1
ATOM 736 C CA . PHE A 1 92 ? -10.653 -5.395 -1.674 1.00 95.31 92 PHE A CA 1
ATOM 737 C C . PHE A 1 92 ? -9.710 -6.573 -1.891 1.00 95.31 92 PHE A C 1
ATOM 739 O O . PHE A 1 92 ? -9.442 -7.364 -0.990 1.00 95.31 92 PHE A O 1
ATOM 746 N N . GLY A 1 93 ? -9.196 -6.663 -3.113 1.00 95.31 93 GLY A N 1
ATOM 747 C CA . GLY A 1 93 ? -8.151 -7.595 -3.513 1.00 95.31 93 GLY A CA 1
ATOM 748 C C . GLY A 1 93 ? -7.034 -6.867 -4.250 1.00 95.31 93 GLY A C 1
ATOM 749 O O . GLY A 1 93 ? -7.228 -5.767 -4.772 1.00 95.31 93 GLY A O 1
ATOM 750 N N . ILE A 1 94 ? -5.857 -7.487 -4.294 1.00 96.69 94 ILE A N 1
ATOM 751 C CA . ILE A 1 94 ? -4.694 -6.974 -5.021 1.00 96.69 94 ILE A CA 1
ATOM 752 C C . ILE A 1 94 ? -4.414 -7.926 -6.179 1.00 96.69 94 ILE A C 1
ATOM 754 O O . ILE A 1 94 ? -4.241 -9.125 -5.965 1.00 96.69 94 ILE A O 1
ATOM 758 N N . ILE A 1 95 ? -4.368 -7.393 -7.397 1.00 95.94 95 ILE A N 1
ATOM 759 C CA . ILE A 1 95 ? -3.970 -8.135 -8.596 1.00 95.94 95 ILE A CA 1
ATOM 760 C C . ILE A 1 95 ? -2.547 -7.700 -8.938 1.00 95.94 95 ILE A C 1
ATOM 762 O O . ILE A 1 95 ? -2.281 -6.508 -9.094 1.00 95.94 95 ILE A O 1
ATOM 766 N N . VAL A 1 96 ? -1.631 -8.664 -9.030 1.00 95.31 96 VAL A N 1
ATOM 767 C CA . VAL A 1 96 ? -0.213 -8.416 -9.317 1.00 95.31 96 VAL A CA 1
ATOM 768 C C . VAL A 1 96 ? 0.060 -8.683 -10.794 1.00 95.31 96 VAL A C 1
ATOM 770 O O . VAL A 1 96 ? -0.157 -9.788 -11.289 1.00 95.31 96 VAL A O 1
ATOM 773 N N . MET A 1 97 ? 0.564 -7.666 -11.485 1.00 91.81 97 MET A N 1
ATOM 774 C CA . MET A 1 97 ? 1.021 -7.733 -12.867 1.00 91.81 97 MET A CA 1
ATOM 775 C C . MET A 1 97 ? 2.425 -8.329 -12.907 1.00 91.81 97 MET A C 1
ATOM 777 O O . MET A 1 97 ? 3.327 -7.906 -12.174 1.00 91.81 97 MET A O 1
ATOM 781 N N . LYS A 1 98 ? 2.612 -9.331 -13.768 1.00 81.50 98 LYS A N 1
ATOM 782 C CA . LYS A 1 98 ? 3.924 -9.942 -13.967 1.00 81.50 98 LYS A CA 1
ATOM 783 C C . LYS A 1 98 ? 4.864 -8.927 -14.597 1.00 81.50 98 LYS A C 1
ATOM 785 O O . LYS A 1 98 ? 4.488 -8.152 -15.466 1.00 81.50 98 LYS A O 1
ATOM 790 N N . ASN A 1 99 ? 6.112 -8.998 -14.172 1.00 76.50 99 ASN A N 1
ATOM 791 C CA . ASN A 1 99 ? 7.203 -8.416 -14.914 1.00 76.50 99 ASN A CA 1
ATOM 792 C C . ASN A 1 99 ? 7.628 -9.441 -15.978 1.00 76.50 99 ASN A C 1
ATOM 794 O O . ASN A 1 99 ? 8.344 -10.399 -15.680 1.00 76.50 99 ASN A O 1
ATOM 798 N N . THR A 1 100 ? 7.111 -9.308 -17.196 1.00 68.12 100 THR A N 1
ATOM 799 C CA . THR A 1 100 ? 7.607 -10.067 -18.344 1.00 68.12 100 THR A CA 1
ATOM 800 C C . THR A 1 100 ? 8.875 -9.391 -18.856 1.00 68.12 100 THR A C 1
ATOM 802 O O . THR A 1 100 ? 8.870 -8.228 -19.262 1.00 68.12 100 THR A O 1
ATOM 805 N N . LYS A 1 101 ? 9.990 -10.135 -18.863 1.00 60.62 101 LYS A N 1
ATOM 806 C CA . LYS A 1 101 ? 11.144 -9.780 -19.689 1.00 60.62 101 LYS A CA 1
ATOM 807 C C . LYS A 1 101 ? 10.659 -9.770 -21.130 1.00 60.62 101 LYS A C 1
ATOM 809 O O . LYS A 1 101 ? 10.517 -10.826 -21.735 1.00 60.62 101 LYS A O 1
ATOM 814 N N . GLY A 1 102 ? 10.367 -8.596 -21.665 1.00 54.53 102 GLY A N 1
ATOM 815 C CA . GLY A 1 102 ? 10.244 -8.477 -23.098 1.00 54.53 102 GLY A CA 1
ATOM 816 C C . GLY A 1 102 ? 11.602 -8.815 -23.722 1.00 54.53 102 GLY A C 1
ATOM 817 O O . GLY A 1 102 ? 12.521 -8.009 -23.640 1.00 54.53 102 GLY A O 1
ATOM 818 N N . GLU A 1 103 ? 11.711 -9.945 -24.423 1.00 48.59 103 GLU A N 1
ATOM 819 C CA . GLU A 1 103 ? 11.845 -9.765 -25.873 1.00 48.59 103 GLU A CA 1
ATOM 820 C C . GLU A 1 103 ? 10.684 -8.831 -26.220 1.00 48.59 103 GLU A C 1
ATOM 822 O O . GLU A 1 103 ? 9.547 -9.234 -25.968 1.00 48.59 103 GLU A O 1
ATOM 827 N N . GLY A 1 104 ? 10.963 -7.556 -26.536 1.00 47.56 104 GLY A N 1
ATOM 828 C CA . GLY A 1 104 ? 9.947 -6.496 -26.635 1.00 47.56 104 GLY A CA 1
ATOM 829 C C . GLY A 1 104 ? 8.647 -7.058 -27.199 1.00 47.56 104 GLY A C 1
ATOM 830 O O . GLY A 1 104 ? 8.714 -7.763 -28.202 1.00 47.56 104 GLY A O 1
ATOM 831 N N . GLY A 1 105 ? 7.538 -6.877 -26.467 1.00 46.06 105 GLY A N 1
ATOM 832 C CA . GLY A 1 105 ? 6.306 -7.650 -26.645 1.00 46.06 105 GLY A CA 1
ATOM 833 C C . GLY A 1 105 ? 6.064 -8.009 -28.107 1.00 46.06 105 GLY A C 1
ATOM 834 O O . GLY A 1 105 ? 5.979 -7.124 -28.952 1.00 46.06 105 GLY A O 1
ATOM 835 N N . LYS A 1 106 ? 5.986 -9.310 -28.417 1.00 47.03 106 LYS A N 1
ATOM 836 C CA . LYS A 1 106 ? 5.727 -9.793 -29.789 1.00 47.03 106 LYS A CA 1
ATOM 837 C C . LYS A 1 106 ? 4.405 -9.270 -30.361 1.00 47.03 106 LYS A C 1
ATOM 839 O O . LYS A 1 106 ? 4.164 -9.418 -31.554 1.00 47.03 106 LYS A O 1
ATOM 844 N N . TYR A 1 107 ? 3.585 -8.655 -29.516 1.00 45.47 107 TYR A N 1
ATOM 845 C CA . TYR A 1 107 ? 2.310 -8.063 -29.852 1.00 45.47 107 TYR A CA 1
ATOM 846 C C . TYR A 1 107 ? 2.357 -6.564 -29.529 1.00 45.47 107 TYR A C 1
ATOM 848 O O . TYR A 1 107 ? 2.756 -6.196 -28.418 1.00 45.47 107 TYR A O 1
ATOM 856 N N . PRO A 1 108 ? 2.012 -5.685 -30.485 1.00 43.81 108 PRO A N 1
ATOM 857 C CA . PRO A 1 108 ? 1.913 -4.256 -30.232 1.00 43.81 108 PRO A CA 1
ATOM 858 C C . PRO A 1 108 ? 0.899 -3.979 -29.115 1.00 43.81 108 PRO A C 1
ATOM 860 O O . PRO A 1 108 ? -0.074 -4.704 -28.942 1.00 43.81 108 PRO A O 1
ATOM 863 N N . LEU A 1 109 ? 1.105 -2.874 -28.394 1.00 48.38 109 LEU A N 1
ATOM 864 C CA . LEU A 1 109 ? 0.337 -2.401 -27.226 1.00 48.38 109 LEU A CA 1
ATOM 865 C C . LEU A 1 109 ? -1.203 -2.394 -27.415 1.00 48.38 109 LEU A C 1
ATOM 867 O O . LEU A 1 109 ? -1.955 -2.377 -26.445 1.00 48.38 109 LEU A O 1
ATOM 871 N N . ASN A 1 110 ? -1.668 -2.440 -28.666 1.00 51.44 110 ASN A N 1
ATOM 872 C CA . ASN A 1 110 ? -3.071 -2.515 -29.072 1.00 51.44 110 ASN A CA 1
ATOM 873 C C . ASN A 1 110 ? -3.724 -3.895 -28.861 1.00 51.44 110 ASN A C 1
ATOM 875 O O . ASN A 1 110 ? -4.954 -3.966 -28.896 1.00 51.44 110 ASN A O 1
ATOM 879 N N . ASP A 1 111 ? -2.925 -4.950 -28.672 1.00 52.97 111 ASP A N 1
ATOM 880 C CA . ASP A 1 111 ? -3.377 -6.339 -28.491 1.00 52.97 111 ASP A CA 1
ATOM 881 C C . ASP A 1 111 ? -3.500 -6.730 -27.006 1.00 52.97 111 ASP A C 1
ATOM 883 O O . ASP A 1 111 ? -4.140 -7.725 -26.675 1.00 52.97 111 ASP A O 1
ATOM 887 N N . GLU A 1 112 ? -2.906 -5.950 -26.094 1.00 53.41 112 GLU A N 1
ATOM 888 C CA . GLU A 1 112 ? -2.967 -6.186 -24.639 1.00 53.41 112 GLU A CA 1
ATOM 889 C C . GLU A 1 112 ? -4.071 -5.356 -23.949 1.00 53.41 112 GLU A C 1
ATOM 891 O O . GLU A 1 112 ? -4.386 -5.552 -22.774 1.00 53.41 112 GLU A O 1
ATOM 896 N N . LEU A 1 113 ? -4.708 -4.442 -24.686 1.00 48.16 113 LEU A N 1
ATOM 897 C CA . LEU A 1 113 ? -5.898 -3.723 -24.239 1.00 48.16 113 LEU A CA 1
ATOM 898 C C . LEU A 1 113 ? -7.131 -4.609 -24.447 1.00 48.16 113 LEU A C 1
ATOM 900 O O . LEU A 1 113 ? -7.588 -4.763 -25.575 1.00 48.16 113 LEU A O 1
ATOM 904 N N . THR A 1 114 ? -7.708 -5.141 -23.364 1.00 54.38 114 THR A N 1
ATOM 905 C CA . THR A 1 114 ? -9.074 -5.690 -23.394 1.00 54.38 114 THR A CA 1
ATOM 906 C C . THR A 1 114 ? -10.019 -4.564 -23.815 1.00 54.38 114 THR A C 1
ATOM 908 O O . THR A 1 114 ? -10.272 -3.645 -23.028 1.00 54.38 114 THR A O 1
ATOM 911 N N . ARG A 1 115 ? -10.490 -4.575 -25.068 1.00 57.25 115 ARG A N 1
ATOM 912 C CA . ARG A 1 115 ? -11.447 -3.571 -25.540 1.00 57.25 115 ARG A CA 1
ATOM 913 C C . ARG A 1 115 ? -12.781 -3.831 -24.848 1.00 57.25 115 ARG A C 1
ATOM 915 O O . ARG A 1 115 ? -13.099 -4.962 -24.495 1.00 57.25 115 ARG A O 1
ATOM 922 N N . ALA A 1 116 ? -13.575 -2.782 -24.640 1.00 50.69 116 ALA A N 1
ATOM 923 C CA . ALA A 1 116 ? -14.910 -2.929 -24.053 1.00 50.69 116 ALA A CA 1
ATOM 924 C C . ALA A 1 116 ? -15.792 -3.905 -24.861 1.00 50.69 116 ALA A C 1
ATOM 926 O O . ALA A 1 116 ? -16.659 -4.559 -24.288 1.00 50.69 116 ALA A O 1
ATOM 927 N N . ASP A 1 117 ? -15.505 -4.040 -26.158 1.00 65.38 117 ASP A N 1
ATOM 928 C CA . ASP A 1 117 ? -16.158 -4.965 -27.086 1.00 65.38 117 ASP A CA 1
ATOM 929 C C . ASP A 1 117 ? -15.804 -6.446 -26.831 1.00 65.38 117 ASP A C 1
ATOM 931 O O . ASP A 1 117 ? -16.571 -7.328 -27.211 1.00 65.38 117 ASP A O 1
ATOM 935 N N . ASP A 1 118 ? -14.682 -6.729 -26.154 1.00 63.81 118 ASP A N 1
ATOM 936 C CA . ASP A 1 118 ? -14.210 -8.088 -25.836 1.00 63.81 118 ASP A CA 1
ATOM 937 C C . ASP A 1 118 ? -14.823 -8.644 -24.535 1.00 63.81 118 ASP A C 1
ATOM 939 O O . ASP A 1 118 ? -14.553 -9.783 -24.140 1.00 63.81 118 ASP A O 1
ATOM 943 N N . LEU A 1 119 ? -15.644 -7.854 -23.835 1.00 46.09 119 LEU A N 1
ATOM 944 C CA . LEU A 1 119 ? -16.395 -8.327 -22.675 1.00 46.09 119 LEU A CA 1
ATOM 945 C C . LEU A 1 119 ? -17.513 -9.265 -23.158 1.00 46.09 119 LEU A C 1
ATOM 947 O O . LEU A 1 119 ? -18.363 -8.838 -23.943 1.00 46.09 119 LEU A O 1
ATOM 951 N N . PRO A 1 120 ? -17.572 -10.529 -22.696 1.00 46.97 120 PRO A N 1
ATOM 952 C CA . PRO A 1 120 ? -18.648 -11.425 -23.088 1.00 46.97 120 PRO A CA 1
ATOM 953 C C . PRO A 1 120 ? -19.987 -10.830 -22.642 1.00 46.97 120 PRO A C 1
ATOM 955 O O . PRO A 1 120 ? -20.249 -10.646 -21.453 1.00 46.97 120 PRO A O 1
ATOM 958 N N . ASN A 1 121 ? -20.837 -10.509 -23.618 1.00 45.09 121 ASN A N 1
ATOM 959 C CA . ASN A 1 121 ? -22.205 -10.094 -23.367 1.00 45.09 121 ASN A CA 1
ATOM 960 C C . ASN A 1 121 ? -22.988 -11.311 -22.846 1.00 45.09 121 ASN A C 1
ATOM 962 O O . ASN A 1 121 ? -23.440 -12.150 -23.625 1.00 45.09 121 ASN A O 1
ATOM 966 N N . GLU A 1 122 ? -23.159 -11.393 -21.526 1.00 51.44 122 GLU A N 1
ATOM 967 C CA . GLU A 1 122 ? -23.894 -12.438 -20.785 1.00 51.44 122 GLU A CA 1
ATOM 968 C C . GLU A 1 122 ? -25.386 -12.585 -21.180 1.00 51.44 122 GLU A C 1
ATOM 970 O O . GLU A 1 122 ? -26.133 -13.326 -20.549 1.00 51.44 122 GLU A O 1
ATOM 975 N N . SER A 1 123 ? -25.857 -11.927 -22.245 1.00 45.16 123 SER A N 1
ATOM 976 C CA . SER A 1 123 ? -27.252 -11.985 -22.696 1.00 45.16 123 SER A CA 1
ATOM 977 C C . SER A 1 123 ? -27.503 -12.742 -24.011 1.00 45.16 123 SER A C 1
ATOM 979 O O . SER A 1 123 ? -28.645 -12.775 -24.470 1.00 45.16 123 SER A O 1
ATOM 981 N N . ALA A 1 124 ? -26.517 -13.435 -24.602 1.00 42.50 124 ALA A N 1
ATOM 982 C CA . ALA A 1 124 ? -26.745 -14.213 -25.828 1.00 42.50 124 ALA A CA 1
ATOM 983 C C . ALA A 1 124 ? -26.180 -15.650 -25.799 1.00 42.50 124 ALA A C 1
ATOM 985 O O . ALA A 1 124 ? -24.978 -15.872 -25.865 1.00 42.50 124 ALA A O 1
ATOM 986 N N . LYS A 1 125 ? -27.115 -16.613 -25.863 1.00 36.50 125 LYS A N 1
ATOM 987 C CA . LYS A 1 125 ? -26.994 -18.040 -26.249 1.00 36.50 125 LYS A CA 1
ATOM 988 C C . LYS A 1 125 ? -26.667 -19.091 -25.181 1.00 36.50 125 LYS A C 1
ATOM 990 O O . LYS A 1 125 ? -25.659 -19.785 -25.187 1.00 36.50 125 LYS A O 1
ATOM 995 N N . LYS A 1 126 ? -27.742 -19.407 -24.462 1.00 36.38 126 LYS A N 1
ATOM 996 C CA . LYS A 1 126 ? -28.229 -20.775 -24.233 1.00 36.38 126 LYS A CA 1
ATOM 997 C C . LYS A 1 126 ? -28.569 -21.460 -25.583 1.00 36.38 126 LYS A C 1
ATOM 999 O O . LYS A 1 126 ? -29.610 -21.137 -26.146 1.00 36.38 126 LYS A O 1
ATOM 1004 N N . LYS A 1 127 ? -27.708 -22.353 -26.106 1.00 30.45 127 LYS A N 1
ATOM 1005 C CA . LYS A 1 127 ? -28.010 -23.585 -26.903 1.00 30.45 127 LYS A CA 1
ATOM 1006 C C . LYS A 1 127 ? -26.790 -24.069 -27.715 1.00 30.45 127 LYS A C 1
ATOM 1008 O O . LYS A 1 127 ? -26.471 -23.443 -28.720 1.00 30.45 127 LYS A O 1
ATOM 1013 N N . SER A 1 128 ? -26.212 -25.197 -27.293 1.00 30.33 128 SER A N 1
ATOM 1014 C CA . SER A 1 128 ? -25.705 -26.344 -28.089 1.00 30.33 128 SER A CA 1
ATOM 1015 C C . SER A 1 128 ? -24.759 -27.144 -27.175 1.00 30.33 128 SER A C 1
ATOM 1017 O O . SER A 1 128 ? -23.703 -26.644 -26.802 1.00 30.33 128 SER A O 1
ATOM 1019 N N . ASP A 1 129 ? -25.258 -28.197 -26.526 1.00 29.80 129 ASP A N 1
ATOM 1020 C CA . ASP A 1 129 ? -24.999 -29.603 -26.906 1.00 29.80 129 ASP A CA 1
ATOM 1021 C C . ASP A 1 129 ? -23.549 -30.018 -26.569 1.00 29.80 129 ASP A C 1
ATOM 1023 O O . ASP A 1 129 ? -22.608 -29.581 -27.213 1.00 29.80 129 ASP A O 1
ATOM 1027 N N . SER A 1 130 ? -23.291 -30.577 -25.381 1.00 27.06 130 SER A N 1
ATOM 1028 C CA . SER A 1 130 ? -23.400 -32.000 -24.995 1.00 27.06 130 SER A CA 1
ATOM 1029 C C . SER A 1 130 ? -22.165 -32.854 -25.375 1.00 27.06 130 SER A C 1
ATOM 1031 O O . SER A 1 130 ? -21.712 -32.836 -26.510 1.00 27.06 130 SER A O 1
ATOM 1033 N N . ALA A 1 131 ? -21.662 -33.611 -24.376 1.00 29.72 131 ALA A N 1
ATOM 1034 C CA . ALA A 1 131 ? -20.553 -34.594 -24.404 1.00 29.72 131 ALA A CA 1
ATOM 1035 C C . ALA A 1 131 ? -19.147 -33.970 -24.592 1.00 29.72 131 ALA A C 1
ATOM 1037 O O . ALA A 1 131 ? -18.911 -33.243 -25.539 1.00 29.72 131 ALA A O 1
ATOM 1038 N N . VAL A 1 132 ? -18.128 -34.095 -23.737 1.00 30.09 132 VAL A N 1
ATOM 1039 C CA . VAL A 1 132 ? -17.463 -35.191 -22.997 1.00 30.09 132 VAL A CA 1
ATOM 1040 C C . VAL A 1 132 ? -16.389 -34.473 -22.131 1.00 30.09 132 VAL A C 1
ATOM 1042 O O . VAL A 1 132 ? -15.928 -33.410 -22.519 1.00 30.09 132 VAL A O 1
ATOM 1045 N N . ASN A 1 133 ? -15.870 -34.876 -20.975 1.00 29.33 133 ASN A N 1
ATOM 1046 C CA . ASN A 1 133 ? -15.881 -36.092 -20.187 1.00 29.33 133 ASN A CA 1
ATOM 1047 C C . ASN A 1 133 ? -15.677 -35.696 -18.717 1.00 29.33 133 ASN A C 1
ATOM 1049 O O . ASN A 1 133 ? -14.908 -34.790 -18.391 1.00 29.33 133 ASN A O 1
ATOM 1053 N N . ALA A 1 134 ? -16.349 -36.431 -17.841 1.00 27.05 134 ALA A N 1
ATOM 1054 C CA . ALA A 1 134 ? -16.158 -36.391 -16.408 1.00 27.05 134 ALA A CA 1
ATOM 1055 C C . ALA A 1 134 ? -14.772 -36.923 -15.995 1.00 27.05 134 ALA A C 1
ATOM 1057 O O . ALA A 1 134 ? -14.213 -37.815 -16.627 1.00 27.05 134 ALA A O 1
ATOM 1058 N N . MET A 1 135 ? -14.282 -36.371 -14.883 1.00 28.39 135 MET A N 1
ATOM 1059 C CA . MET A 1 135 ? -13.584 -37.052 -13.787 1.00 28.39 135 MET A CA 1
ATOM 1060 C C . MET A 1 135 ? -12.694 -38.260 -14.130 1.00 28.39 135 MET A C 1
ATOM 1062 O O . MET A 1 135 ? -13.191 -39.359 -14.367 1.00 28.39 135 MET A O 1
ATOM 1066 N N . LYS A 1 136 ? -11.391 -38.139 -13.841 1.00 28.73 136 LYS A N 1
ATOM 1067 C CA . LYS A 1 136 ? -10.751 -39.168 -13.008 1.00 28.73 136 LYS A CA 1
ATOM 1068 C C . LYS A 1 136 ? -9.558 -38.645 -12.214 1.00 28.73 136 LYS A C 1
ATOM 1070 O O . LYS A 1 136 ? -8.492 -38.362 -12.750 1.00 28.73 136 LYS A O 1
ATOM 1075 N N . LEU A 1 137 ? -9.767 -38.572 -10.903 1.00 23.70 137 LEU A N 1
ATOM 1076 C CA . LEU A 1 137 ? -8.726 -38.609 -9.888 1.00 23.70 137 LEU A CA 1
ATOM 1077 C C . LEU A 1 137 ? -8.349 -40.080 -9.615 1.00 23.70 137 LEU A C 1
ATOM 1079 O O . LEU A 1 137 ? -9.220 -40.950 -9.583 1.00 23.70 137 LEU A O 1
ATOM 1083 N N . SER A 1 138 ? -7.065 -40.289 -9.311 1.00 25.44 138 SER A N 1
ATOM 1084 C CA . SER A 1 138 ? -6.435 -41.440 -8.635 1.00 25.44 138 SER A CA 1
ATOM 1085 C C . SER A 1 138 ? -5.893 -42.588 -9.510 1.00 25.44 138 SER A C 1
ATOM 1087 O O . SER A 1 138 ? -6.637 -43.341 -10.131 1.00 25.44 138 SER A O 1
ATOM 1089 N N . SER A 1 139 ? -4.567 -42.788 -9.486 1.00 26.47 139 SER A N 1
ATOM 1090 C CA . SER A 1 139 ? -3.913 -43.791 -8.615 1.00 26.47 139 SER A CA 1
ATOM 1091 C C . SER A 1 139 ? -2.509 -44.188 -9.113 1.00 26.47 139 SER A C 1
ATOM 1093 O O . SER A 1 139 ? -2.330 -44.606 -10.251 1.00 26.47 139 SER A O 1
ATOM 1095 N N . SER A 1 140 ? -1.534 -44.028 -8.212 1.00 27.30 140 SER A N 1
ATOM 1096 C CA . SER A 1 140 ? -0.298 -44.805 -7.992 1.00 27.30 140 SER A CA 1
ATOM 1097 C C . SER A 1 140 ? 0.174 -45.854 -9.023 1.00 27.30 140 SER A C 1
ATOM 1099 O O . SER A 1 140 ? -0.513 -46.833 -9.307 1.00 27.30 140 SER A O 1
ATOM 1101 N N . LYS A 1 141 ? 1.470 -45.783 -9.379 1.00 28.83 141 LYS A N 1
ATOM 1102 C CA . LYS A 1 141 ? 2.390 -46.938 -9.290 1.00 28.83 141 LYS A CA 1
ATOM 1103 C C . LYS A 1 141 ? 3.870 -46.540 -9.386 1.00 28.83 141 LYS A C 1
ATOM 1105 O O . LYS A 1 141 ? 4.334 -45.985 -10.372 1.00 28.83 141 LYS A O 1
ATOM 1110 N N . THR A 1 142 ? 4.574 -46.887 -8.316 1.00 26.44 142 THR A N 1
ATOM 1111 C CA . THR A 1 142 ? 6.004 -47.186 -8.170 1.00 26.44 142 THR A CA 1
ATOM 1112 C C . THR A 1 142 ? 6.605 -47.951 -9.354 1.00 26.44 142 THR A C 1
ATOM 1114 O O . THR A 1 142 ? 5.949 -48.853 -9.877 1.00 26.44 142 THR A O 1
ATOM 1117 N N . LYS A 1 143 ? 7.891 -47.708 -9.662 1.00 32.78 143 LYS A N 1
ATOM 1118 C CA . LYS A 1 143 ? 8.887 -48.763 -9.948 1.00 32.78 143 LYS A CA 1
ATOM 1119 C C . LYS A 1 143 ? 10.330 -48.231 -9.978 1.00 32.78 143 LYS A C 1
ATOM 1121 O O . LYS A 1 143 ? 10.585 -47.110 -10.398 1.00 32.78 143 LYS A O 1
ATOM 1126 N N . ASN A 1 144 ? 11.213 -49.088 -9.468 1.00 29.27 144 ASN A N 1
ATOM 1127 C CA . ASN A 1 144 ? 12.642 -48.938 -9.203 1.00 29.27 144 ASN A CA 1
ATOM 1128 C C . ASN A 1 144 ? 13.538 -48.780 -10.451 1.00 29.27 144 ASN A C 1
ATOM 1130 O O . ASN A 1 144 ? 13.130 -49.075 -11.572 1.00 29.27 144 ASN A O 1
ATOM 1134 N N . SER A 1 145 ? 14.781 -48.379 -10.151 1.00 28.94 145 SER A N 1
ATOM 1135 C CA . SER A 1 145 ? 16.065 -48.411 -10.889 1.00 28.94 145 SER A CA 1
ATOM 1136 C C . SER A 1 145 ? 16.380 -49.768 -11.584 1.00 28.94 145 SER A C 1
ATOM 1138 O O . SER A 1 145 ? 15.633 -50.717 -11.323 1.00 28.94 145 SER A O 1
ATOM 1140 N N . PRO A 1 146 ? 17.419 -49.932 -12.460 1.00 41.19 146 PRO A N 1
ATOM 1141 C CA . PRO A 1 146 ? 18.860 -49.776 -12.128 1.00 41.19 146 PRO A CA 1
ATOM 1142 C C . PRO A 1 146 ? 19.840 -49.362 -13.267 1.00 41.19 146 PRO A C 1
ATOM 1144 O O . PRO A 1 146 ? 19.734 -49.831 -14.398 1.00 41.19 146 PRO A O 1
ATOM 1147 N N . LYS A 1 147 ? 20.883 -48.591 -12.930 1.00 31.33 147 LYS A N 1
ATOM 1148 C CA . LYS A 1 147 ? 22.324 -48.935 -13.015 1.00 31.33 147 LYS A CA 1
ATOM 1149 C C . LYS A 1 147 ? 23.173 -47.710 -12.693 1.00 31.33 147 LYS A C 1
ATOM 1151 O O . LYS A 1 147 ? 22.818 -46.618 -13.182 1.00 31.33 147 LYS A O 1
#

Foldseek 3Di:
DEAEDDDPDPPLDWDWAQPPVVNDGIYIYLNVLVCCCVVVVHQAAEEEPDQDQQQWDADSVNRYIYGYADQCVVVPHRGWHWDWDADPVRDIDIDIHHSDPDVPPPDPPVVPDCDPVNPPPPPDDDDDDDDDDDDDDDDDDDDDDDD

Radius of gyration: 24.04 Å; Cα contacts (8 Å, |Δi|>4): 198; chains: 1; bounding box: 51×68×50 Å

Sequence (147 aa):
MFCLENNHIYIRTPQWGKNLVRGLSCTFNPAAVTETVERRKLKLIIRAHQMIPDGFKFAANKQHLTIFSAPRYMNETDNRGAIVRIQANGDFGIIVMKNTKGEGGKYPLNDELTRADDLPNESAKKKSDSAVNAMKLSSSKTKNSPK

Mean predicted aligned error: 15.2 Å

Secondary structure (DSSP, 8-state):
--EE---SS---S--EEE-TTTSSSEEE-HHHHHHHHHHTT-S-EEE--S--TTSEEEETTTTEEEE---TTGGGT----EEEEEE-TTS-EEEEEEP----SS-SS-TTSSS--GGGS--TTS-----------------------

Organism: NCBI:txid1503980

Solvent-accessible surface area (backbone atoms only — not comparable to full-atom values): 9559 Å² total; per-residue (Å²): 105,78,43,79,59,91,66,100,60,94,59,78,63,64,47,75,42,75,24,76,92,77,74,49,58,33,25,31,37,49,29,36,50,53,52,49,30,61,78,68,72,51,82,64,48,76,46,57,97,54,90,36,63,65,2,50,46,72,38,56,93,66,38,31,36,38,35,21,67,57,43,31,49,92,77,77,41,89,21,18,7,26,47,77,50,74,46,96,90,68,52,71,48,77,50,71,43,76,59,73,83,58,74,71,63,95,58,63,79,78,73,76,52,85,48,83,84,72,56,81,68,92,86,73,80,96,83,80,84,82,90,87,79,81,87,86,86,88,81,92,82,90,83,82,86,92,134

InterPro domains:
  IPR006186 Serine/threonine-specific protein phosphatase/bis(5-nucleosyl)-tetraphosphatase [PR00114] (41-61)
  IPR006186 Serine/threonine-specific protein phosphatase/bis(5-nucleosyl)-tetraphosphatase [PR00114] (63-79)
  IPR029052 Metallo-dependent phosphatase-like [G3DSA:3.60.21.10] (4-146)
  IPR029052 Metallo-dependent phosphatase-like [SSF56300] (12-100)
  IPR050341 Serine/threonine-protein phosphatase PP1 catalytic subunit [PTHR11668] (14-112)